Protein AF-A0A227J1P6-F1 (afdb_monomer)

Radius of gyration: 16.93 Å; Cα contacts (8 Å, |Δi|>4): 13; chains: 1; bounding box: 32×25×48 Å

Mean predicted aligned error: 11.46 Å

Foldseek 3Di:
DPVVVVVCCVVQNPVRSCVVCVPDDDDDDADDDDPPPCRVVVVVVCVVVVPPPPPPVVVVVVVVVVVVD

Organism: Vibrio parahaemolyticus (NCBI:txid670)

Solvent-accessible surface area (backbone atoms only — not comparable 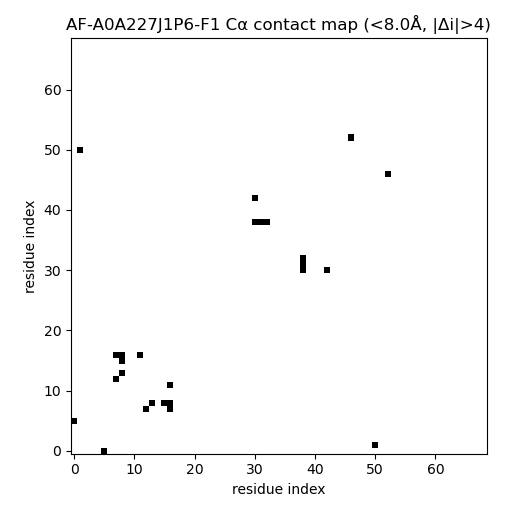to full-atom values): 4504 Å² total; per-residue (Å²): 132,64,66,69,56,56,53,43,39,73,73,48,33,70,67,47,45,49,65,72,52,71,76,68,79,88,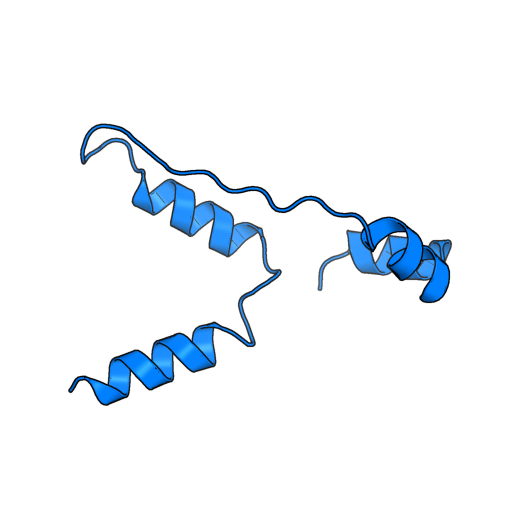86,83,84,84,81,85,77,61,88,84,68,41,52,68,56,54,53,51,48,51,60,63,71,59,72,77,74,58,76,76,53,48,58,52,53,56,53,54,62,65,68,76,109

Secondary structure (DSSP, 8-state):
--HHHHHHHHHHHHHHHHHHHTTPPPP-----S-TTS-HHHHHHHHHHHH-SSSHHHHHHHHHHHHHT-

Structure (mmCIF, N/CA/C/O backbone):
data_AF-A0A227J1P6-F1
#
_entry.id   AF-A0A227J1P6-F1
#
loop_
_atom_site.group_PDB
_atom_site.id
_atom_site.type_symbol
_atom_site.label_atom_id
_atom_site.label_alt_id
_atom_site.label_comp_id
_atom_site.label_asym_id
_atom_site.label_entity_id
_atom_site.label_seq_id
_atom_site.pdbx_PDB_ins_code
_atom_site.Cartn_x
_atom_site.Cartn_y
_atom_site.Cartn_z
_atom_site.occupancy
_atom_site.B_iso_or_equiv
_atom_site.auth_seq_id
_atom_site.auth_comp_id
_atom_site.auth_asym_id
_atom_site.auth_atom_id
_atom_site.pdbx_PDB_model_num
ATOM 1 N N . MET A 1 1 ? -2.923 -14.222 7.722 1.00 51.38 1 MET A N 1
ATOM 2 C CA . MET A 1 1 ? -3.819 -13.215 8.322 1.00 51.38 1 MET A CA 1
ATOM 3 C C . MET A 1 1 ? -2.997 -12.017 8.786 1.00 51.38 1 MET A C 1
ATOM 5 O O . MET A 1 1 ? -1.809 -12.179 9.049 1.00 51.38 1 MET A O 1
ATOM 9 N N . ASN A 1 2 ? -3.559 -10.807 8.753 1.00 66.62 2 ASN A N 1
ATOM 10 C CA . ASN A 1 2 ? -2.839 -9.578 9.095 1.00 66.62 2 ASN A CA 1
ATOM 11 C C . ASN A 1 2 ? -2.855 -9.415 10.625 1.00 66.62 2 ASN A C 1
ATOM 13 O O . ASN A 1 2 ? -3.863 -8.990 11.179 1.00 66.62 2 ASN A O 1
ATOM 17 N N . SER A 1 3 ? -1.766 -9.795 11.302 1.00 73.00 3 SER A N 1
ATOM 18 C CA . SER A 1 3 ? -1.669 -9.844 12.774 1.00 73.00 3 SER A CA 1
ATOM 19 C C . SER A 1 3 ? -1.973 -8.506 13.459 1.00 73.00 3 SER A C 1
ATOM 21 O O . SER A 1 3 ? -2.439 -8.479 14.594 1.00 73.00 3 SER A O 1
ATOM 23 N N . ALA A 1 4 ? -1.777 -7.388 12.754 1.00 76.12 4 ALA A N 1
ATOM 24 C CA . ALA A 1 4 ? -2.164 -6.066 13.232 1.00 76.12 4 ALA A CA 1
ATOM 25 C C . ALA A 1 4 ? -3.691 -5.897 13.322 1.00 76.12 4 ALA A C 1
ATOM 27 O O . ALA A 1 4 ? -4.184 -5.275 14.257 1.00 76.12 4 ALA A O 1
ATOM 28 N N . VAL A 1 5 ? -4.444 -6.477 12.380 1.00 78.00 5 VAL A N 1
ATOM 29 C CA . VAL A 1 5 ? -5.915 -6.450 12.394 1.00 78.00 5 VAL A CA 1
ATOM 30 C C . VAL A 1 5 ? -6.451 -7.320 13.528 1.00 78.00 5 VAL A C 1
ATOM 32 O O . VAL A 1 5 ? -7.369 -6.906 14.223 1.00 78.00 5 VAL A O 1
ATOM 35 N N . GLU A 1 6 ? -5.853 -8.490 13.762 1.00 80.56 6 GLU A N 1
ATOM 36 C CA . GLU A 1 6 ? -6.236 -9.381 14.868 1.00 80.56 6 GLU A CA 1
ATOM 37 C C . GLU A 1 6 ? -6.029 -8.714 16.234 1.00 80.56 6 GLU A C 1
ATOM 39 O O . GLU A 1 6 ? -6.932 -8.739 17.069 1.00 80.56 6 GLU A O 1
ATOM 44 N N . ALA A 1 7 ? -4.885 -8.050 16.437 1.00 83.81 7 ALA A N 1
ATOM 45 C CA . ALA A 1 7 ? -4.611 -7.297 17.660 1.00 83.81 7 ALA A CA 1
ATOM 46 C C . ALA A 1 7 ? -5.608 -6.140 17.864 1.00 83.81 7 ALA A C 1
ATOM 48 O O . ALA A 1 7 ? -6.153 -5.978 18.953 1.00 83.81 7 ALA A O 1
ATOM 49 N N . GLN A 1 8 ? -5.907 -5.384 16.803 1.00 83.00 8 GLN A N 1
ATOM 50 C CA . GLN A 1 8 ? -6.867 -4.277 16.853 1.00 83.00 8 GLN A CA 1
ATOM 51 C C . GLN A 1 8 ? -8.298 -4.747 17.124 1.00 83.00 8 GLN A C 1
ATOM 53 O O . GLN A 1 8 ? -9.013 -4.106 17.888 1.00 83.00 8 GLN A O 1
ATOM 58 N N . LEU A 1 9 ? -8.724 -5.861 16.524 1.00 85.06 9 LEU A N 1
ATOM 59 C CA . LEU A 1 9 ? -10.044 -6.443 16.774 1.00 85.06 9 LEU A CA 1
ATOM 60 C C . LEU A 1 9 ? -10.172 -6.960 18.211 1.00 85.06 9 LEU A C 1
ATOM 62 O O . LEU A 1 9 ? -11.232 -6.796 18.812 1.00 85.06 9 LEU A O 1
ATOM 66 N N . ALA A 1 10 ? -9.109 -7.554 18.763 1.00 88.50 10 ALA A N 1
ATOM 67 C CA . ALA A 1 10 ? -9.081 -8.019 20.148 1.00 88.50 10 ALA A CA 1
ATOM 68 C C 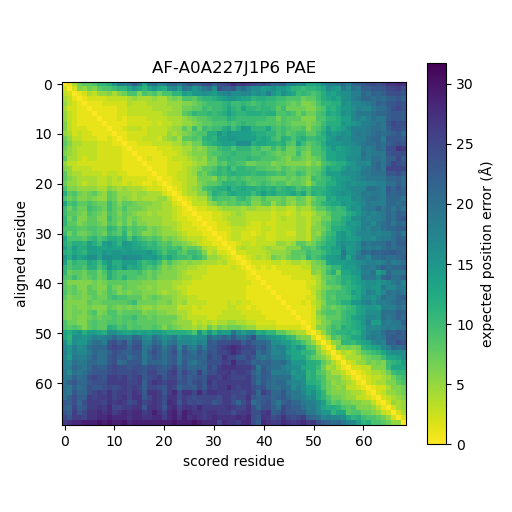. ALA A 1 10 ? -9.134 -6.861 21.161 1.00 88.50 10 ALA A C 1
ATOM 70 O O . ALA A 1 10 ? -9.766 -6.994 22.205 1.00 88.50 10 ALA A O 1
ATOM 71 N N . GLU A 1 11 ? -8.495 -5.731 20.851 1.00 91.06 11 GLU A N 1
ATOM 72 C CA . GLU A 1 11 ? -8.442 -4.552 21.724 1.00 91.06 11 GLU A CA 1
ATOM 73 C C . GLU A 1 11 ? -9.704 -3.677 21.632 1.00 91.06 11 GLU A C 1
ATOM 75 O O . GLU A 1 11 ? -10.246 -3.249 22.649 1.00 91.06 11 GLU A O 1
ATOM 80 N N . LEU A 1 12 ? -10.183 -3.403 20.416 1.00 85.81 12 LEU A N 1
ATOM 81 C CA . LEU A 1 12 ? -11.229 -2.405 20.151 1.00 85.81 12 LEU A CA 1
ATOM 82 C C . LEU A 1 12 ? -12.623 -3.018 19.962 1.00 85.81 12 LEU A C 1
ATOM 84 O O . LEU A 1 12 ? -13.620 -2.290 19.917 1.00 85.81 12 LEU A O 1
ATOM 88 N N . GLY A 1 13 ? -12.701 -4.340 19.789 1.00 87.38 13 GLY A N 1
ATOM 89 C CA . GLY A 1 13 ? -13.899 -5.008 19.295 1.00 87.38 13 GLY A CA 1
ATOM 90 C C . GLY A 1 13 ? -14.240 -4.619 17.850 1.00 87.38 13 GLY A C 1
ATOM 91 O O . GLY A 1 13 ? -13.627 -3.742 17.233 1.00 87.38 13 GLY A O 1
ATOM 92 N N . ILE A 1 14 ? -15.254 -5.278 17.282 1.00 86.06 14 ILE A N 1
ATOM 93 C CA . ILE A 1 14 ? -15.619 -5.080 15.871 1.00 86.06 14 ILE A CA 1
ATOM 94 C C . ILE A 1 14 ? -16.150 -3.665 15.592 1.00 86.06 14 ILE A C 1
ATOM 96 O O . ILE A 1 14 ? -15.802 -3.058 14.582 1.00 86.06 14 ILE A O 1
ATOM 100 N N . GLU A 1 15 ? -16.936 -3.097 16.509 1.00 89.06 15 GLU A N 1
ATOM 101 C CA . GLU A 1 15 ? -17.514 -1.757 16.355 1.00 89.06 15 GLU A CA 1
ATOM 102 C C . GLU A 1 15 ? -16.447 -0.657 16.419 1.00 89.06 15 GLU A C 1
ATOM 104 O O . GLU A 1 15 ? -16.457 0.265 15.598 1.00 89.06 15 GLU A O 1
ATOM 109 N N . GLY A 1 16 ? -15.495 -0.766 17.354 1.00 86.50 16 GLY A N 1
ATOM 110 C CA . GLY A 1 16 ? -14.387 0.181 17.486 1.00 86.50 16 GLY A CA 1
ATOM 111 C C . GLY A 1 16 ? -13.477 0.166 16.260 1.00 86.50 16 GLY A C 1
ATOM 112 O O . GLY A 1 16 ? -13.157 1.225 15.714 1.00 86.50 16 GLY A O 1
ATOM 113 N N . TYR A 1 17 ? -13.153 -1.031 15.763 1.00 85.19 17 TYR A N 1
ATOM 114 C CA . TYR A 1 17 ? -12.383 -1.214 14.533 1.00 85.19 17 TYR A CA 1
ATOM 115 C C . TYR A 1 17 ? -13.058 -0.562 13.315 1.00 85.19 17 TYR A C 1
ATOM 117 O O . TYR A 1 17 ? -12.426 0.198 12.573 1.00 85.19 17 TYR A O 1
ATOM 125 N N . LEU A 1 18 ? -14.358 -0.812 13.121 1.00 84.44 18 LEU A N 1
ATOM 126 C CA . LEU A 1 18 ? -15.116 -0.248 12.001 1.00 84.44 18 LEU A CA 1
ATOM 127 C C . LEU A 1 18 ? -15.196 1.279 12.086 1.00 84.44 18 LEU A C 1
ATOM 129 O O . LEU A 1 18 ? -14.942 1.960 11.091 1.00 84.44 18 LEU A O 1
ATOM 133 N N . LYS A 1 19 ? -15.468 1.831 13.273 1.00 86.19 19 LYS A N 1
ATOM 134 C CA . LYS A 1 19 ? -15.543 3.283 13.490 1.00 86.19 19 LYS A CA 1
ATOM 135 C C . LYS A 1 19 ? -14.208 3.982 13.210 1.00 86.19 19 LYS A C 1
ATOM 137 O O . LYS A 1 19 ? -14.197 5.061 12.620 1.00 86.19 19 LYS A O 1
ATOM 142 N N . GLN A 1 20 ? -13.085 3.365 13.582 1.00 83.56 20 GLN A N 1
ATOM 143 C CA . GLN A 1 20 ? -11.746 3.912 13.331 1.00 83.56 20 GLN A CA 1
ATOM 144 C C . GLN A 1 20 ? -11.368 3.897 11.842 1.00 83.56 20 GLN A C 1
ATOM 146 O O . GLN A 1 20 ? -10.612 4.753 11.378 1.00 83.56 20 GLN A O 1
ATOM 151 N N . HIS A 1 21 ? -11.884 2.937 11.075 1.00 81.62 21 HIS A N 1
ATOM 152 C CA . HIS A 1 21 ? -11.552 2.783 9.659 1.00 81.62 21 HIS A CA 1
ATOM 153 C C . HIS A 1 21 ? -12.592 3.337 8.686 1.00 81.62 21 HIS A C 1
ATOM 155 O O . HIS A 1 21 ? -12.304 3.411 7.491 1.00 81.62 21 HIS A O 1
ATOM 161 N N . GLN A 1 22 ? -13.738 3.804 9.182 1.00 81.06 22 GLN A N 1
ATOM 162 C CA . GLN A 1 22 ? -14.825 4.367 8.380 1.00 81.06 22 GLN A CA 1
ATOM 163 C C . GLN A 1 22 ? -14.402 5.568 7.513 1.00 81.06 22 GLN A C 1
ATOM 165 O O . GLN A 1 22 ? -14.980 5.789 6.453 1.00 81.06 22 GLN A O 1
ATOM 170 N N . TYR A 1 23 ? -13.383 6.325 7.930 1.00 81.81 23 TYR A N 1
ATOM 171 C CA . TYR A 1 23 ? -12.943 7.555 7.256 1.00 81.81 23 TYR A CA 1
ATOM 172 C C . TYR A 1 23 ? -11.559 7.446 6.606 1.00 81.81 23 TYR A C 1
ATOM 174 O O . TYR A 1 23 ? -10.863 8.450 6.448 1.00 81.81 23 TYR A O 1
ATOM 182 N N . LYS A 1 24 ? -11.125 6.238 6.227 1.00 82.19 24 LYS A N 1
ATOM 183 C CA . LYS A 1 24 ? -9.880 6.078 5.464 1.00 82.19 24 LYS A CA 1
ATOM 184 C C . LYS A 1 24 ? -9.995 6.802 4.120 1.00 82.19 24 LYS A C 1
ATOM 186 O O . LYS A 1 24 ? -10.888 6.525 3.324 1.00 82.19 24 LYS A O 1
ATOM 191 N N . SER A 1 25 ? -9.076 7.728 3.869 1.00 82.06 25 SER A 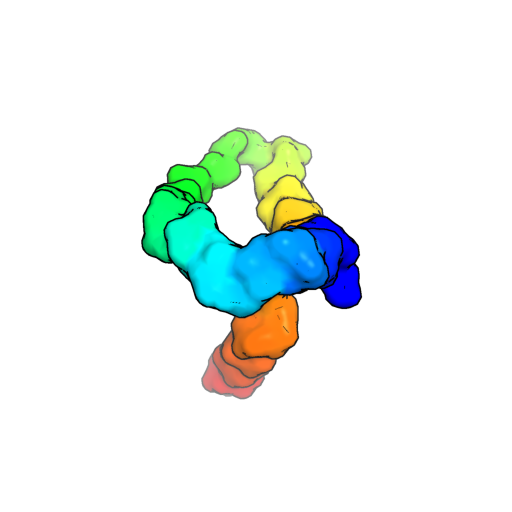N 1
ATOM 192 C CA . SER A 1 25 ? -8.987 8.416 2.588 1.00 82.06 25 SER A CA 1
ATOM 193 C C . SER A 1 25 ? -8.459 7.475 1.506 1.00 82.06 25 SER A C 1
ATOM 195 O O . SER A 1 25 ? -7.609 6.616 1.748 1.00 82.06 25 SER A O 1
ATOM 197 N N . LEU A 1 26 ? -8.973 7.639 0.286 1.00 84.19 26 LEU A N 1
ATOM 198 C CA . LEU A 1 26 ? -8.481 6.905 -0.871 1.00 84.19 26 LEU A CA 1
ATOM 199 C C . LEU A 1 26 ? -7.176 7.540 -1.360 1.00 84.19 26 LEU A C 1
ATOM 201 O O . LEU A 1 26 ? -7.171 8.690 -1.800 1.00 84.19 26 LEU A O 1
ATOM 205 N N . LEU A 1 27 ? -6.089 6.773 -1.344 1.00 85.19 27 LEU A N 1
ATOM 206 C CA . LEU A 1 27 ? -4.835 7.179 -1.967 1.00 85.19 27 LEU A CA 1
ATOM 207 C C . LEU A 1 27 ? -4.857 6.814 -3.456 1.00 85.19 27 LEU A C 1
ATOM 209 O O . LEU A 1 27 ? -4.952 5.643 -3.816 1.00 85.19 27 LEU A O 1
ATOM 213 N N . ARG A 1 28 ? -4.735 7.821 -4.324 1.00 87.06 28 ARG A N 1
ATOM 214 C CA . ARG A 1 28 ? -4.486 7.638 -5.759 1.00 87.06 28 ARG A CA 1
ATOM 215 C C . ARG A 1 28 ? -3.061 8.084 -6.044 1.00 87.06 28 ARG A C 1
ATOM 217 O O . ARG A 1 28 ? -2.721 9.233 -5.782 1.00 87.06 28 ARG A O 1
ATOM 224 N N . PHE A 1 29 ? -2.240 7.190 -6.574 1.00 89.81 29 PHE A N 1
ATOM 225 C CA . PHE A 1 29 ? -0.879 7.509 -6.983 1.00 89.81 29 PHE A CA 1
ATOM 226 C C . PHE A 1 29 ? -0.557 6.810 -8.303 1.00 89.81 29 PHE A C 1
ATOM 228 O O . PHE A 1 29 ? -1.248 5.875 -8.709 1.00 89.81 29 PHE A O 1
ATOM 235 N N . LEU A 1 30 ? 0.486 7.286 -8.972 1.00 92.25 30 LEU A N 1
ATOM 236 C CA . LEU A 1 30 ? 1.021 6.701 -10.193 1.00 92.25 30 LEU A CA 1
ATOM 237 C C . LEU A 1 30 ? 2.539 6.598 -10.073 1.00 92.25 30 LEU A C 1
ATOM 239 O O . LEU A 1 30 ? 3.166 7.379 -9.359 1.00 92.25 30 LEU A O 1
ATOM 243 N N . THR A 1 31 ? 3.130 5.641 -10.779 1.00 90.62 31 THR A N 1
ATOM 244 C CA . THR A 1 31 ? 4.585 5.513 -10.912 1.00 90.62 31 THR A CA 1
ATOM 245 C C . THR A 1 31 ? 5.033 6.098 -12.251 1.00 90.62 31 THR A C 1
ATOM 247 O O . THR A 1 31 ? 4.493 5.712 -13.288 1.00 90.62 31 THR A O 1
ATOM 250 N N . CYS A 1 32 ? 6.039 6.973 -12.254 1.00 92.75 32 CYS A N 1
ATOM 251 C CA . CYS A 1 32 ? 6.649 7.554 -13.458 1.00 92.75 32 CYS A CA 1
ATOM 252 C C . CYS A 1 32 ? 8.179 7.388 -13.432 1.00 92.75 32 CYS A C 1
ATOM 254 O O . CYS A 1 32 ? 8.760 7.303 -12.355 1.00 92.75 32 CYS A O 1
ATOM 256 N N . GLY A 1 33 ? 8.821 7.321 -14.603 1.00 91.50 33 GLY A N 1
ATOM 257 C CA . GLY A 1 33 ? 10.257 7.030 -14.744 1.00 91.50 33 GLY A CA 1
ATOM 258 C C . GLY A 1 33 ? 10.587 6.270 -16.036 1.00 91.50 33 GLY A C 1
ATOM 259 O O . GLY A 1 33 ? 9.678 5.830 -16.754 1.00 91.50 33 GLY A O 1
ATOM 260 N N . SER A 1 34 ? 11.875 6.089 -16.321 1.00 92.44 34 SER A N 1
ATOM 261 C CA . SER A 1 34 ? 12.411 5.292 -17.433 1.00 92.44 34 SER A CA 1
ATOM 262 C C . SER A 1 34 ? 11.953 3.831 -17.368 1.00 92.44 34 SER A C 1
ATOM 264 O O . SER A 1 34 ? 11.516 3.349 -16.320 1.00 92.44 34 SER A O 1
ATOM 266 N N . VAL A 1 35 ? 11.995 3.118 -18.498 1.00 82.38 35 VAL A N 1
ATOM 267 C CA . VAL A 1 35 ? 11.563 1.709 -18.613 1.00 82.38 35 VAL A CA 1
ATOM 268 C C . VAL A 1 35 ? 12.236 0.833 -17.549 1.00 82.38 35 VAL A C 1
ATOM 270 O O . VAL A 1 35 ? 11.540 0.056 -16.896 1.00 82.38 35 VAL A O 1
ATOM 273 N N . ASP A 1 36 ? 13.521 1.069 -17.283 1.00 90.06 36 ASP A N 1
ATOM 274 C CA . ASP A 1 36 ? 14.348 0.260 -16.379 1.00 90.06 36 ASP A CA 1
ATOM 275 C C . ASP A 1 36 ? 14.263 0.660 -14.896 1.00 90.06 36 ASP A C 1
ATOM 277 O O . ASP A 1 36 ? 14.816 -0.026 -14.040 1.00 90.06 36 ASP A O 1
ATOM 281 N N . ASP A 1 37 ? 13.499 1.704 -14.550 1.00 92.50 37 ASP A N 1
ATOM 282 C CA . ASP A 1 37 ? 13.369 2.189 -13.162 1.00 92.50 37 ASP A CA 1
ATOM 283 C C . ASP A 1 37 ? 12.497 1.273 -12.280 1.00 92.50 37 ASP A C 1
ATOM 285 O O . ASP A 1 37 ? 12.143 1.610 -11.151 1.00 92.50 37 ASP A O 1
ATOM 289 N N . GLY A 1 38 ? 12.082 0.113 -12.798 1.00 91.56 38 GLY A N 1
ATOM 290 C CA . GLY A 1 38 ? 11.361 -0.890 -12.016 1.00 91.56 38 GLY A CA 1
ATOM 291 C C . GLY A 1 38 ? 9.949 -0.472 -11.595 1.00 91.56 38 GLY A C 1
ATOM 292 O O . GLY A 1 38 ? 9.423 -1.018 -10.629 1.00 91.56 38 GLY A O 1
ATOM 293 N N . LYS A 1 39 ? 9.300 0.458 -12.313 1.00 94.19 39 LYS A N 1
ATOM 294 C CA . LYS A 1 39 ? 7.925 0.933 -12.031 1.00 94.19 39 LYS A CA 1
ATOM 295 C C . LYS A 1 39 ? 6.937 -0.217 -11.782 1.00 94.19 39 LYS A C 1
ATOM 297 O O . LYS A 1 39 ? 6.243 -0.241 -10.768 1.00 94.19 39 LYS A O 1
ATOM 302 N N . SER A 1 40 ? 6.919 -1.200 -12.683 1.00 89.56 40 SER A N 1
ATOM 303 C CA . SER A 1 40 ? 6.055 -2.383 -12.583 1.00 89.56 40 SER A CA 1
ATOM 304 C C . SER A 1 40 ? 6.465 -3.306 -11.434 1.00 89.56 40 SER A C 1
ATOM 306 O O . SER A 1 40 ? 5.602 -3.875 -10.770 1.00 89.56 40 SER A O 1
ATOM 308 N N . THR A 1 41 ? 7.766 -3.415 -11.153 1.00 92.00 41 THR A N 1
ATOM 309 C CA . THR A 1 41 ? 8.302 -4.188 -10.023 1.00 92.00 41 THR A CA 1
ATOM 310 C C . THR A 1 41 ? 7.862 -3.593 -8.688 1.00 92.00 41 THR A C 1
ATOM 312 O O . THR A 1 41 ? 7.446 -4.333 -7.800 1.00 92.00 41 THR A O 1
ATOM 315 N N . LEU A 1 42 ? 7.889 -2.263 -8.551 1.00 89.38 42 LEU A N 1
ATOM 316 C CA . LEU A 1 42 ? 7.433 -1.565 -7.351 1.00 89.38 42 LEU A CA 1
ATOM 317 C C . LEU A 1 42 ? 5.930 -1.763 -7.124 1.00 89.38 42 LEU A C 1
ATOM 319 O O . LEU A 1 42 ? 5.532 -2.132 -6.021 1.00 89.38 42 LEU A O 1
ATOM 323 N N . ILE A 1 43 ? 5.102 -1.580 -8.161 1.00 88.88 43 ILE A N 1
ATOM 324 C CA . ILE A 1 43 ? 3.659 -1.854 -8.060 1.00 88.88 43 ILE A CA 1
ATOM 325 C C . ILE A 1 43 ? 3.416 -3.323 -7.691 1.00 88.88 43 ILE A C 1
ATOM 327 O O . ILE A 1 43 ? 2.658 -3.601 -6.763 1.00 88.88 43 ILE A O 1
ATOM 331 N N . GLY A 1 44 ? 4.096 -4.262 -8.354 1.00 86.31 44 GLY A N 1
ATOM 332 C CA . GLY A 1 44 ? 3.979 -5.691 -8.063 1.00 86.31 44 GLY A CA 1
ATOM 333 C C . GLY A 1 44 ? 4.366 -6.037 -6.623 1.00 86.31 44 GLY A C 1
ATOM 334 O O . GLY A 1 44 ? 3.658 -6.795 -5.959 1.00 86.31 44 GLY A O 1
ATOM 335 N N . ARG A 1 45 ? 5.439 -5.431 -6.101 1.00 86.38 45 ARG A N 1
ATOM 336 C CA . ARG A 1 45 ? 5.875 -5.633 -4.715 1.00 86.38 45 ARG A CA 1
ATOM 337 C C . ARG A 1 45 ? 4.884 -5.056 -3.708 1.00 86.38 45 ARG A C 1
ATOM 339 O O . ARG A 1 45 ? 4.581 -5.727 -2.727 1.00 86.38 45 ARG A O 1
ATOM 346 N N . LEU A 1 46 ? 4.345 -3.862 -3.962 1.00 84.88 46 LEU A N 1
ATOM 347 C CA . LEU A 1 46 ? 3.316 -3.251 -3.115 1.00 84.88 46 LEU A CA 1
ATOM 348 C C . LEU A 1 46 ? 2.049 -4.112 -3.055 1.00 84.88 46 LEU A C 1
ATOM 350 O O . LEU A 1 46 ? 1.513 -4.321 -1.967 1.00 84.88 46 LEU A O 1
ATOM 354 N N . LEU A 1 47 ? 1.591 -4.643 -4.192 1.00 81.56 47 LEU A N 1
ATOM 355 C CA . LEU A 1 47 ? 0.439 -5.550 -4.238 1.00 81.56 47 LEU A CA 1
ATOM 356 C C . LEU A 1 47 ? 0.703 -6.845 -3.461 1.00 81.56 47 LEU A C 1
ATOM 358 O O . LEU A 1 47 ? -0.136 -7.259 -2.660 1.00 81.56 47 LEU A O 1
ATOM 362 N N . HIS A 1 48 ? 1.879 -7.446 -3.655 1.00 80.25 48 HIS A N 1
ATOM 363 C CA . HIS A 1 48 ? 2.294 -8.652 -2.940 1.00 80.25 48 HIS A CA 1
ATOM 364 C C . HIS A 1 48 ? 2.350 -8.431 -1.419 1.00 80.25 48 HIS A C 1
ATOM 366 O O . HIS A 1 48 ? 1.807 -9.221 -0.644 1.00 80.25 48 HIS A O 1
ATOM 372 N N . ASP A 1 49 ? 2.979 -7.341 -0.978 1.00 80.88 49 ASP A N 1
ATOM 373 C CA . ASP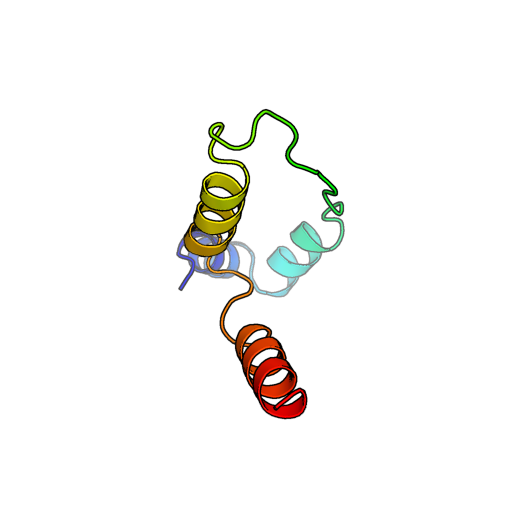 A 1 49 ? 3.213 -7.075 0.443 1.00 80.88 49 ASP A CA 1
ATOM 374 C C . ASP A 1 49 ? 1.953 -6.600 1.171 1.00 80.88 49 ASP A C 1
ATOM 376 O O . ASP A 1 49 ? 1.796 -6.869 2.363 1.00 80.88 49 ASP A O 1
ATOM 380 N N . SER A 1 50 ? 1.025 -5.953 0.459 1.00 75.75 50 SER A N 1
ATOM 381 C CA . SER A 1 50 ? -0.206 -5.440 1.062 1.00 75.75 50 SER A CA 1
ATOM 382 C C . SER A 1 50 ? -1.153 -6.547 1.513 1.00 75.75 50 SER A C 1
ATOM 384 O O . SER A 1 50 ? -1.952 -6.287 2.404 1.00 75.75 50 SER A O 1
ATOM 386 N N . LYS A 1 51 ? -1.095 -7.763 0.941 1.00 65.88 51 LYS A N 1
ATOM 387 C CA . LYS A 1 51 ? -1.907 -8.947 1.326 1.00 65.88 51 LYS A CA 1
ATOM 388 C C . LYS A 1 51 ? -3.421 -8.697 1.538 1.00 65.88 51 LYS A C 1
ATOM 390 O O . LYS A 1 51 ? -4.094 -9.539 2.122 1.00 65.88 51 LYS A O 1
ATOM 395 N N . GLN A 1 52 ? -3.964 -7.551 1.115 1.00 56.41 52 GLN A N 1
ATOM 396 C CA . GLN A 1 52 ? -5.294 -7.063 1.507 1.00 56.41 52 GLN A CA 1
ATOM 397 C C . GLN A 1 52 ? -6.328 -7.125 0.380 1.00 56.41 52 GLN A C 1
ATOM 399 O O . GLN A 1 52 ? -7.500 -6.882 0.632 1.00 56.41 52 GLN A O 1
ATOM 404 N N . ILE A 1 53 ? -5.922 -7.455 -0.850 1.00 52.81 53 ILE A N 1
ATOM 405 C CA . ILE A 1 53 ? -6.811 -7.480 -2.023 1.00 52.81 53 ILE A CA 1
ATOM 406 C C . ILE A 1 53 ? -6.361 -8.590 -2.994 1.00 52.81 53 ILE A C 1
ATOM 408 O O . ILE A 1 53 ? -6.152 -8.336 -4.175 1.00 52.81 53 ILE A O 1
ATOM 412 N N . TYR A 1 54 ? -6.093 -9.805 -2.502 1.00 49.50 54 TYR A N 1
ATOM 413 C CA . TYR A 1 54 ? -5.591 -10.890 -3.367 1.00 49.50 54 TYR A CA 1
ATOM 414 C C . TYR A 1 54 ? -6.569 -12.053 -3.553 1.00 49.50 54 TYR A C 1
ATOM 416 O O . TYR A 1 54 ? -6.530 -12.672 -4.605 1.00 49.50 54 TYR A O 1
ATOM 424 N N . GLU A 1 55 ? -7.487 -12.338 -2.627 1.00 49.06 55 GLU A N 1
ATOM 425 C CA . GLU A 1 55 ? -8.398 -13.479 -2.836 1.00 49.06 55 GLU A CA 1
ATOM 426 C C . GLU A 1 55 ? -9.564 -13.136 -3.778 1.00 49.06 55 GLU A C 1
ATOM 428 O O . GLU A 1 55 ? -9.773 -13.843 -4.761 1.00 49.06 55 GLU A O 1
ATOM 433 N N . ASP A 1 56 ? -10.243 -12.001 -3.591 1.00 53.50 56 ASP A N 1
ATOM 434 C CA . ASP A 1 56 ? -11.466 -11.725 -4.366 1.00 53.50 56 ASP A CA 1
ATOM 435 C C . ASP A 1 56 ? -11.219 -11.129 -5.767 1.00 53.50 56 ASP A C 1
ATOM 437 O O . ASP A 1 56 ? -12.012 -11.331 -6.684 1.00 53.50 56 ASP A O 1
ATOM 441 N N . GLN A 1 57 ? -10.116 -10.401 -5.978 1.00 45.97 57 GLN A N 1
ATOM 442 C CA . GLN A 1 57 ? -9.856 -9.681 -7.241 1.00 45.97 57 GLN A CA 1
ATOM 443 C C . GLN A 1 57 ? -9.041 -10.493 -8.259 1.00 45.97 57 GLN A C 1
ATOM 445 O O . GLN A 1 57 ? -9.189 -10.294 -9.465 1.00 45.97 57 GLN A O 1
ATOM 450 N N . LEU A 1 58 ? -8.222 -11.457 -7.824 1.00 51.22 58 LEU A N 1
ATOM 451 C CA . LEU A 1 58 ? -7.537 -12.354 -8.764 1.00 51.22 58 LEU A CA 1
ATOM 452 C C . LEU A 1 58 ? -8.469 -13.330 -9.451 1.00 51.22 58 LEU A C 1
ATOM 454 O O . LEU A 1 58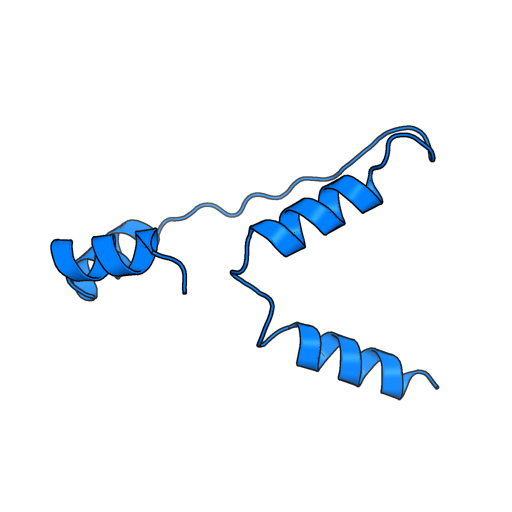 ? -8.224 -13.666 -10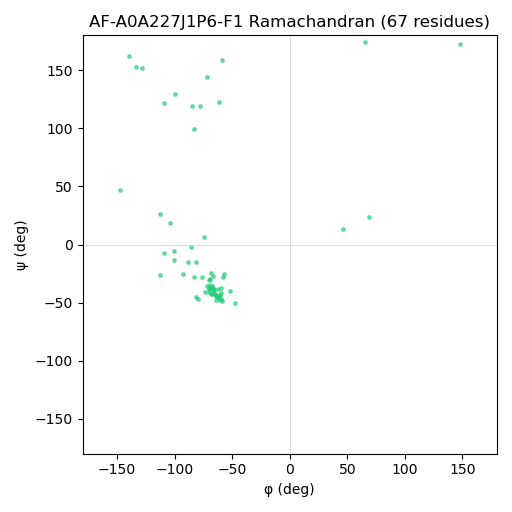.606 1.00 51.22 58 LEU A O 1
ATOM 458 N N . ALA A 1 59 ? -9.550 -13.734 -8.786 1.00 53.00 59 ALA A N 1
ATOM 459 C CA . ALA A 1 59 ? -10.607 -14.506 -9.423 1.00 53.00 59 ALA A CA 1
ATOM 460 C C . ALA A 1 59 ? -11.227 -13.737 -10.606 1.00 53.00 59 ALA A C 1
ATOM 462 O O . ALA A 1 59 ? -11.504 -14.340 -11.641 1.00 53.00 59 ALA A O 1
ATOM 463 N N . ALA A 1 60 ? -11.374 -12.411 -10.485 1.00 54.22 60 ALA A N 1
ATOM 464 C CA . ALA A 1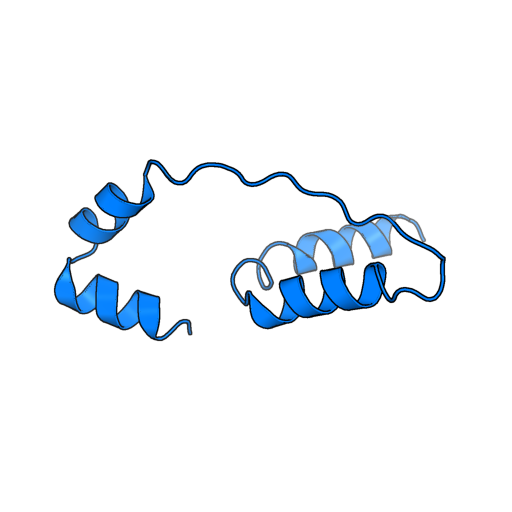 60 ? -11.900 -11.546 -11.542 1.00 54.22 60 ALA A CA 1
ATOM 465 C C . ALA A 1 60 ? -10.898 -11.327 -12.693 1.00 54.22 60 ALA A C 1
ATOM 467 O O . ALA A 1 60 ? -11.268 -11.384 -13.859 1.00 54.22 60 ALA A O 1
ATOM 468 N N . VAL A 1 61 ? -9.607 -11.146 -12.395 1.00 54.81 61 VAL A N 1
ATOM 469 C CA . VAL A 1 61 ? -8.581 -10.980 -13.445 1.00 54.81 61 VAL A CA 1
ATOM 470 C C . VAL A 1 61 ? -8.297 -12.299 -14.178 1.00 54.81 61 VAL A C 1
ATOM 472 O O . VAL A 1 61 ? -8.079 -12.295 -15.390 1.00 54.81 61 VAL A O 1
ATOM 475 N N . HIS A 1 62 ? -8.335 -13.443 -13.486 1.00 52.94 62 HIS A N 1
ATOM 476 C CA . HIS A 1 62 ? -8.222 -14.751 -14.138 1.00 52.94 62 HIS A CA 1
ATOM 477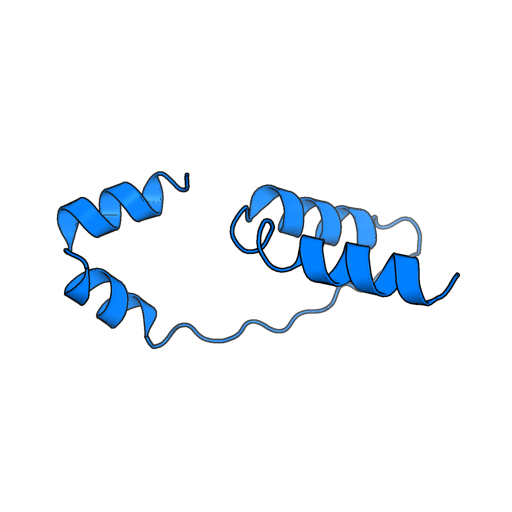 C C . HIS A 1 62 ? -9.433 -15.071 -15.024 1.00 52.94 62 HIS A C 1
ATOM 479 O O . HIS A 1 62 ? -9.241 -15.633 -16.103 1.00 52.94 62 HIS A O 1
ATOM 485 N N . SER A 1 63 ? -10.653 -14.705 -14.616 1.00 54.00 63 SER A N 1
ATOM 486 C CA . SER A 1 63 ? -11.851 -14.912 -15.438 1.00 54.00 63 SER A CA 1
ATOM 487 C C . SER A 1 63 ? -11.891 -13.989 -16.661 1.00 54.00 63 SER A C 1
ATOM 489 O O . SER A 1 63 ? -12.235 -14.453 -17.749 1.00 54.00 63 SER A O 1
ATOM 491 N N . ASP A 1 64 ? -11.459 -12.731 -16.526 1.00 50.81 64 ASP A N 1
ATOM 492 C CA . ASP A 1 64 ? -11.380 -11.795 -17.653 1.00 50.81 64 ASP A CA 1
ATOM 493 C C . ASP A 1 64 ? -10.271 -12.176 -18.643 1.00 50.81 64 ASP A C 1
ATOM 495 O O . ASP A 1 64 ? -10.488 -12.113 -19.851 1.00 50.81 64 ASP A O 1
ATOM 499 N N . SER A 1 65 ? -9.124 -12.674 -18.168 1.00 46.34 65 SER A N 1
ATOM 500 C CA . SER A 1 65 ? -8.031 -13.146 -19.036 1.00 46.34 65 SER A CA 1
ATOM 501 C C . SER A 1 65 ? -8.400 -14.406 -19.845 1.00 46.34 65 SER A C 1
ATOM 503 O O . SER A 1 65 ? -7.912 -14.585 -20.958 1.00 46.34 65 SER A O 1
ATOM 505 N N . GLN A 1 66 ? -9.319 -15.255 -19.355 1.00 53.59 66 GLN A N 1
ATOM 506 C CA . GLN A 1 66 ? -9.843 -16.407 -20.114 1.00 53.59 66 GLN A CA 1
ATOM 507 C C . GLN A 1 66 ? -10.959 -16.057 -21.110 1.00 53.59 66 GLN A C 1
ATOM 509 O O . GLN A 1 66 ? -11.281 -16.868 -21.977 1.00 53.59 66 GLN A O 1
ATOM 514 N N . ARG A 1 67 ? -11.558 -14.866 -21.006 1.00 53.16 67 ARG A N 1
ATOM 515 C CA . ARG A 1 67 ? -12.666 -14.432 -21.870 1.00 53.16 67 ARG A CA 1
ATOM 516 C C . ARG A 1 67 ? -12.199 -13.743 -23.158 1.00 53.16 67 ARG A C 1
ATOM 518 O O . ARG A 1 67 ? -13.000 -13.583 -24.074 1.00 53.16 67 ARG A O 1
ATOM 525 N N . VAL A 1 68 ? -10.928 -13.346 -23.224 1.00 50.72 68 VAL A N 1
ATOM 526 C CA . VAL A 1 68 ? -10.289 -12.708 -24.394 1.00 50.72 68 VAL A CA 1
ATOM 527 C C . VAL A 1 68 ? -9.371 -13.660 -25.180 1.00 50.72 68 VAL A C 1
ATOM 529 O O . VAL A 1 68 ? -8.524 -13.198 -25.945 1.00 50.72 68 VAL A O 1
ATOM 532 N N . GLY A 1 69 ? -9.539 -14.974 -24.988 1.00 43.41 69 GLY A N 1
ATOM 533 C CA . GLY A 1 69 ? -9.000 -16.000 -25.888 1.00 43.41 69 GLY A CA 1
ATOM 534 C C . GLY A 1 69 ? -9.762 -16.074 -27.205 1.00 43.41 69 GLY A C 1
ATOM 535 O O . GLY A 1 69 ? -11.006 -15.934 -27.167 1.00 43.41 69 GLY A O 1
#

Sequence (69 aa):
MNSAVEAQLAELGIEGYLKQHQYKSLLRFLTCGSVDDGKSTLIGRLLHDSKQIYEDQLAAVHSDSQRVG

InterPro domains:
  IPR000795 Translational (tr)-type GTP-binding domain [PF00009] (25-60)
  IPR027417 P-loop containing nucleoside triphosphate hydrolase [G3DSA:3.40.50.300] (8-69)
  IPR027417 P-loop containing nucleoside triphosphate hydrolase [SSF52540] (14-61)

pLDDT: mean 75.71, std 15.94, range [43.41, 94.19]